Protein AF-A0A7C6MD90-F1 (afdb_monomer_lite)

Structure (mmCIF, N/CA/C/O backbone):
data_AF-A0A7C6MD90-F1
#
_entry.id   AF-A0A7C6MD90-F1
#
loop_
_atom_site.group_PDB
_atom_site.id
_atom_site.type_symbol
_atom_site.label_atom_id
_atom_site.label_alt_id
_atom_site.label_comp_id
_atom_site.label_asym_id
_atom_site.label_entity_id
_atom_site.label_seq_id
_atom_site.pdbx_PDB_ins_code
_atom_site.Cartn_x
_atom_site.Cartn_y
_atom_site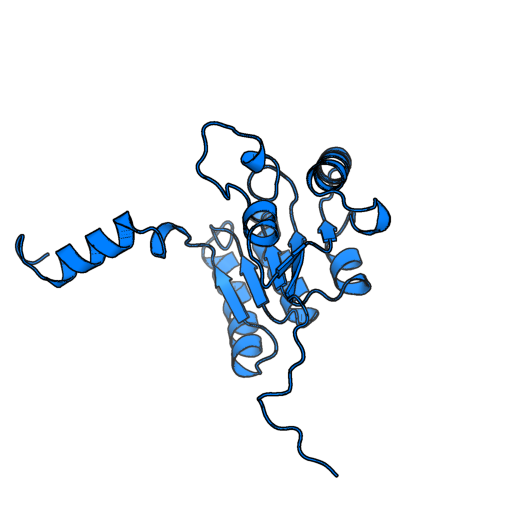.Cartn_z
_atom_site.occupancy
_atom_site.B_iso_or_equiv
_atom_site.auth_seq_id
_atom_site.auth_comp_id
_atom_site.auth_asym_id
_atom_site.auth_atom_id
_atom_site.pdbx_PDB_model_num
ATOM 1 N N . MET A 1 1 ? 1.439 -32.286 25.005 1.00 38.16 1 MET A N 1
ATOM 2 C CA . MET A 1 1 ? 1.804 -31.042 24.297 1.00 38.16 1 MET A CA 1
ATOM 3 C C . MET A 1 1 ? 2.055 -31.410 22.839 1.00 38.16 1 MET A C 1
ATOM 5 O O . MET A 1 1 ? 3.103 -31.957 22.534 1.00 38.16 1 MET A O 1
ATOM 9 N N . LYS A 1 2 ? 1.036 -31.315 21.973 1.00 29.58 2 LYS A N 1
ATOM 10 C CA . LYS A 1 2 ? 1.149 -31.773 20.578 1.00 29.58 2 LYS A CA 1
ATOM 11 C C . LYS A 1 2 ? 1.785 -30.663 19.745 1.00 29.58 2 LYS A C 1
ATOM 13 O O . LYS A 1 2 ? 1.207 -29.589 19.616 1.00 29.58 2 LYS A O 1
ATOM 18 N N . ILE A 1 3 ? 2.977 -30.937 19.228 1.00 43.06 3 ILE A N 1
ATOM 19 C CA . ILE A 1 3 ? 3.644 -30.121 18.215 1.00 43.06 3 ILE A CA 1
ATOM 20 C C . ILE A 1 3 ? 2.802 -30.259 16.944 1.00 43.06 3 ILE A C 1
ATOM 22 O O . ILE A 1 3 ? 2.662 -31.357 16.410 1.00 43.06 3 ILE A O 1
ATOM 26 N N . VAL A 1 4 ? 2.167 -29.168 16.524 1.00 36.19 4 VAL A N 1
ATOM 27 C CA . VAL A 1 4 ? 1.363 -29.131 15.298 1.00 36.19 4 VAL A CA 1
ATOM 28 C C . VAL A 1 4 ? 2.322 -29.083 14.110 1.00 36.19 4 VAL A C 1
ATOM 30 O O . VAL A 1 4 ? 3.248 -28.271 14.092 1.00 36.19 4 VAL A O 1
ATOM 33 N N . SER A 1 5 ? 2.134 -29.985 13.146 1.00 37.84 5 SER A N 1
ATOM 34 C CA . SER A 1 5 ? 2.972 -30.065 11.948 1.00 37.84 5 SER A CA 1
ATOM 35 C C . SER A 1 5 ? 2.730 -28.858 11.019 1.00 37.84 5 SER A C 1
ATOM 37 O O . SER A 1 5 ? 1.631 -28.296 11.024 1.00 37.84 5 SER A O 1
ATOM 39 N N . PRO A 1 6 ? 3.702 -28.459 10.175 1.00 44.09 6 PRO A N 1
ATOM 40 C CA . PRO A 1 6 ? 3.565 -27.315 9.263 1.00 44.09 6 PRO A CA 1
ATOM 41 C C . PRO A 1 6 ? 2.404 -27.414 8.256 1.00 44.09 6 PRO A C 1
ATOM 43 O O . PRO A 1 6 ? 2.038 -26.399 7.664 1.00 44.09 6 PRO A O 1
ATOM 46 N N . ALA A 1 7 ? 1.830 -28.607 8.062 1.00 44.31 7 ALA A N 1
ATOM 47 C CA . ALA A 1 7 ? 0.776 -28.886 7.089 1.00 44.31 7 ALA A CA 1
ATOM 48 C C . ALA A 1 7 ? -0.645 -28.501 7.558 1.00 44.31 7 ALA A C 1
ATOM 50 O O . ALA A 1 7 ? -1.564 -28.496 6.744 1.00 44.31 7 ALA A O 1
ATOM 51 N N . ASP A 1 8 ? -0.826 -28.111 8.828 1.00 39.84 8 ASP A N 1
ATOM 52 C CA . ASP A 1 8 ? -2.143 -27.829 9.429 1.00 39.84 8 ASP A CA 1
ATOM 53 C C . ASP A 1 8 ? -2.461 -26.327 9.599 1.00 39.84 8 ASP A C 1
ATOM 55 O O . ASP A 1 8 ? -3.357 -25.955 10.366 1.00 39.84 8 ASP A O 1
ATOM 59 N N . ARG A 1 9 ? -1.784 -25.419 8.872 1.00 47.38 9 ARG A N 1
ATOM 60 C CA . ARG A 1 9 ? -2.243 -24.016 8.747 1.00 47.38 9 ARG A CA 1
ATOM 61 C C . ARG A 1 9 ? -3.491 -23.970 7.869 1.00 47.38 9 ARG A C 1
ATOM 63 O O . ARG A 1 9 ? -3.443 -23.667 6.682 1.00 47.38 9 ARG A O 1
ATOM 70 N N . ASN A 1 10 ? -4.611 -24.326 8.477 1.00 48.56 10 ASN A N 1
ATOM 71 C CA . ASN A 1 10 ? -5.936 -24.327 7.887 1.00 48.56 10 ASN A CA 1
ATOM 72 C C . ASN A 1 10 ? -6.193 -23.002 7.136 1.00 48.56 10 ASN A C 1
ATOM 74 O O . ASN A 1 10 ? -6.030 -21.923 7.708 1.00 48.56 10 ASN A O 1
ATOM 78 N N . LYS A 1 11 ? -6.544 -23.109 5.848 1.00 57.41 11 LYS A N 1
ATOM 79 C CA . LYS A 1 11 ? -6.684 -22.046 4.834 1.00 57.41 11 LYS A CA 1
ATOM 80 C C . LYS A 1 11 ? -7.468 -20.820 5.333 1.00 57.41 11 LYS A C 1
ATOM 82 O O . LYS A 1 11 ? -8.680 -20.732 5.143 1.00 57.41 11 LYS A O 1
ATOM 87 N N . ARG A 1 12 ? -6.789 -19.844 5.934 1.00 78.25 12 ARG A N 1
ATOM 88 C CA . ARG A 1 12 ? -7.345 -18.505 6.165 1.00 78.25 12 ARG A CA 1
ATOM 89 C C . ARG A 1 12 ? -6.842 -17.600 5.047 1.00 78.25 12 ARG A C 1
ATOM 91 O O . ARG A 1 12 ? -5.637 -17.536 4.830 1.00 78.25 12 ARG A O 1
ATOM 98 N N . HIS A 1 13 ? -7.756 -16.939 4.336 1.00 91.56 13 HIS A N 1
ATOM 99 C CA . HIS A 1 13 ? -7.381 -15.893 3.383 1.00 91.56 13 HIS A CA 1
ATOM 100 C C . HIS A 1 13 ? -6.543 -14.832 4.104 1.00 91.56 13 HIS A C 1
ATOM 102 O O . HIS A 1 13 ? -6.896 -14.435 5.219 1.00 91.56 13 HIS A O 1
ATOM 108 N N . ILE A 1 14 ? -5.476 -14.366 3.458 1.00 97.44 14 ILE A N 1
ATOM 109 C CA . ILE A 1 14 ? -4.651 -13.251 3.921 1.00 97.44 14 ILE A CA 1
ATOM 110 C C . ILE A 1 14 ? -5.534 -12.002 3.928 1.00 97.44 14 ILE A C 1
ATOM 112 O O . ILE A 1 14 ? -5.998 -11.549 2.877 1.00 97.44 14 ILE A O 1
ATOM 116 N N . ARG A 1 15 ? -5.804 -11.456 5.114 1.00 98.31 15 ARG A N 1
ATOM 117 C CA . ARG A 1 15 ? -6.663 -10.282 5.286 1.00 98.31 15 ARG A CA 1
ATOM 118 C C . ARG A 1 15 ? -5.882 -9.038 4.893 1.00 98.31 15 ARG A C 1
ATOM 120 O O . ARG A 1 15 ? -4.956 -8.634 5.592 1.00 98.31 15 ARG A O 1
ATOM 127 N N . ALA A 1 16 ? -6.275 -8.426 3.788 1.00 98.69 16 ALA A N 1
ATOM 128 C CA . ALA A 1 16 ? -5.585 -7.294 3.204 1.00 98.69 16 ALA A CA 1
ATOM 129 C C . ALA A 1 16 ? -6.373 -5.991 3.381 1.00 98.69 16 ALA A C 1
ATOM 131 O O . ALA A 1 16 ? -7.600 -5.966 3.243 1.00 98.69 16 ALA 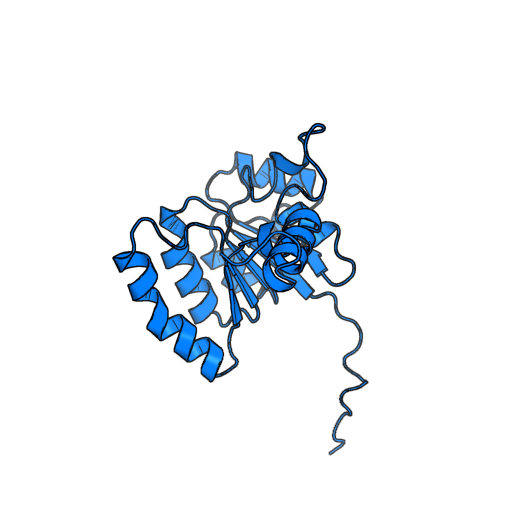A O 1
ATOM 132 N N . ALA A 1 17 ? -5.663 -4.901 3.651 1.00 98.81 17 ALA A N 1
ATOM 133 C CA . ALA A 1 17 ? -6.219 -3.556 3.715 1.00 98.81 17 ALA A CA 1
ATOM 134 C C . ALA A 1 17 ? -5.470 -2.588 2.792 1.00 98.81 17 ALA A C 1
ATOM 136 O O . ALA A 1 17 ? -4.298 -2.797 2.473 1.00 98.81 17 ALA A O 1
ATOM 137 N N . VAL A 1 18 ? -6.150 -1.519 2.376 1.00 98.81 18 VAL A N 1
ATOM 138 C CA . VAL A 1 18 ? -5.594 -0.472 1.503 1.00 98.81 18 VAL A CA 1
ATOM 139 C C . VAL A 1 18 ? -5.595 0.874 2.229 1.00 98.81 18 VAL A C 1
ATOM 141 O O . VAL A 1 18 ? -6.640 1.325 2.690 1.00 98.81 18 VAL A O 1
ATOM 144 N N . LEU A 1 19 ? -4.440 1.533 2.310 1.00 98.81 19 LEU A N 1
ATOM 145 C CA . LEU A 1 19 ? -4.296 2.905 2.803 1.00 98.81 19 LEU A CA 1
ATOM 146 C C . LEU A 1 19 ? -4.123 3.840 1.598 1.00 98.81 19 LEU A C 1
ATOM 148 O O . LEU A 1 19 ? -3.128 3.754 0.882 1.00 98.81 19 LEU A O 1
ATOM 152 N N . GLY A 1 20 ? -5.097 4.718 1.363 1.00 98.31 20 GLY A N 1
ATOM 153 C CA . GLY A 1 20 ? -5.232 5.507 0.138 1.00 98.31 20 GLY A CA 1
ATOM 154 C C . GLY A 1 20 ? -6.112 4.794 -0.888 1.00 98.31 20 GLY A C 1
ATOM 155 O O . GLY A 1 20 ? -5.649 3.944 -1.645 1.00 98.31 20 GLY A O 1
ATOM 156 N N . THR A 1 21 ? -7.390 5.166 -0.933 1.00 98.19 21 THR A N 1
ATOM 157 C CA . THR A 1 21 ? -8.447 4.526 -1.738 1.00 98.19 21 THR A CA 1
ATOM 158 C C . THR A 1 21 ? -8.758 5.256 -3.049 1.00 98.19 21 THR A C 1
ATOM 160 O O . THR A 1 21 ? -9.749 4.956 -3.714 1.00 98.19 21 THR A O 1
ATOM 163 N N . GLY A 1 22 ? -7.897 6.196 -3.444 1.00 96.81 22 GLY A N 1
ATOM 164 C CA . GLY A 1 22 ? -8.014 6.969 -4.677 1.00 96.81 22 GLY A CA 1
ATOM 165 C C . GLY A 1 22 ? -7.716 6.170 -5.954 1.00 96.81 22 GLY A C 1
ATOM 166 O O . GLY A 1 22 ? -8.129 5.023 -6.134 1.00 96.81 22 GLY A O 1
ATOM 167 N N . ARG A 1 23 ? -6.990 6.792 -6.892 1.00 97.25 23 ARG A N 1
ATOM 168 C CA . ARG A 1 23 ? -6.782 6.253 -8.250 1.00 97.25 23 ARG A CA 1
ATOM 169 C C . ARG A 1 23 ? -6.093 4.891 -8.264 1.00 97.25 23 ARG A C 1
ATOM 171 O O . ARG A 1 23 ? -6.702 3.916 -8.696 1.00 97.25 23 ARG A O 1
ATOM 178 N N . ILE A 1 24 ? -4.848 4.822 -7.796 1.00 97.44 24 ILE A N 1
ATOM 179 C CA . ILE A 1 24 ? -4.062 3.578 -7.822 1.00 97.44 24 ILE A CA 1
ATOM 180 C C . ILE A 1 24 ? -4.521 2.577 -6.755 1.00 97.44 24 ILE A C 1
ATOM 182 O O . ILE A 1 24 ? -4.468 1.370 -6.976 1.00 97.44 24 ILE A O 1
ATOM 186 N N . GLY A 1 25 ? -5.078 3.066 -5.644 1.00 97.62 25 GLY A N 1
ATOM 187 C CA . GLY A 1 25 ? -5.703 2.222 -4.630 1.00 97.62 25 GLY A CA 1
ATOM 188 C C . GLY A 1 25 ? -6.959 1.501 -5.124 1.00 97.62 25 GLY A C 1
ATOM 189 O O . GLY A 1 25 ? -7.176 0.351 -4.750 1.00 97.62 25 GLY A O 1
ATOM 190 N N . SER A 1 26 ? -7.775 2.141 -5.975 1.00 98.31 26 SER A N 1
ATOM 191 C CA . SER A 1 26 ? -9.109 1.631 -6.326 1.00 98.31 26 SER A CA 1
ATOM 192 C C . SER A 1 26 ? -9.648 2.080 -7.685 1.00 98.31 26 SER A C 1
ATOM 194 O O . SER A 1 26 ? -10.013 1.243 -8.509 1.00 98.31 26 SER A O 1
ATOM 196 N N . SER A 1 27 ? -9.764 3.387 -7.946 1.00 97.56 27 SER A N 1
ATOM 197 C CA . SER A 1 27 ? -10.665 3.858 -9.011 1.00 97.56 27 SER A CA 1
ATOM 198 C C . SER A 1 27 ? -10.167 3.588 -10.434 1.00 97.56 27 SER A C 1
ATOM 200 O O . SER A 1 27 ? -10.986 3.489 -11.349 1.00 97.56 27 SER A O 1
ATOM 202 N N . LEU A 1 28 ? -8.861 3.362 -10.629 1.00 97.31 28 LEU A N 1
ATOM 203 C CA . LEU A 1 28 ? -8.311 2.887 -11.906 1.00 97.31 28 LEU A CA 1
ATOM 204 C C . LEU A 1 28 ? -8.821 1.491 -12.290 1.00 97.31 28 LEU A C 1
ATOM 206 O O . LEU A 1 28 ? -8.799 1.132 -13.468 1.00 97.31 28 LEU A O 1
ATOM 210 N N . GLU A 1 29 ? -9.374 0.726 -11.345 1.00 97.62 29 GLU A N 1
ATOM 211 C CA . GLU A 1 29 ? -10.054 -0.528 -11.661 1.00 97.62 29 GLU A CA 1
ATOM 212 C C . GLU A 1 29 ? -11.263 -0.324 -12.583 1.00 97.62 29 GLU A C 1
ATOM 214 O O . GLU A 1 29 ? -11.631 -1.237 -13.319 1.00 97.62 29 GLU A O 1
ATOM 219 N N . ASN A 1 30 ? -11.859 0.867 -12.605 1.00 96.19 30 ASN A N 1
ATOM 220 C CA . ASN A 1 30 ? -13.013 1.165 -13.454 1.00 96.19 30 ASN A CA 1
ATOM 221 C C . ASN A 1 30 ? -12.629 1.516 -14.899 1.00 96.19 30 ASN A C 1
ATOM 223 O O . ASN A 1 30 ? -13.493 1.514 -15.775 1.00 96.19 30 ASN A O 1
ATOM 227 N N . ASP A 1 31 ? -11.355 1.811 -15.165 1.00 96.75 31 ASP A N 1
ATOM 228 C CA . ASP A 1 31 ? -10.887 2.160 -16.505 1.00 96.75 31 ASP A CA 1
ATOM 229 C C . ASP A 1 31 ? -10.883 0.923 -17.412 1.00 96.75 31 ASP A C 1
ATOM 231 O O . ASP A 1 31 ? -10.084 0.005 -17.223 1.00 96.75 31 ASP A O 1
ATOM 235 N N . ARG A 1 32 ? -11.780 0.882 -18.398 1.00 95.44 32 ARG A N 1
ATOM 236 C CA . ARG A 1 32 ? -11.944 -0.267 -19.305 1.00 95.44 32 ARG A CA 1
ATOM 237 C C . ARG A 1 32 ? -10.767 -0.456 -20.262 1.00 95.44 32 ARG A C 1
ATOM 239 O O . ARG A 1 32 ? -10.647 -1.535 -20.829 1.00 95.44 32 ARG A O 1
ATOM 246 N N . LEU A 1 33 ? -9.936 0.570 -20.452 1.00 96.25 33 LEU A N 1
ATOM 247 C CA . LEU A 1 33 ? -8.790 0.533 -21.361 1.00 96.25 33 LEU A CA 1
ATOM 248 C C . LEU A 1 33 ? -7.521 0.001 -20.685 1.00 96.25 33 LEU A C 1
ATOM 250 O O . LEU A 1 33 ? -6.525 -0.245 -21.358 1.00 96.25 33 LEU A O 1
ATOM 254 N N . ARG A 1 34 ? -7.541 -0.170 -19.359 1.00 94.19 34 ARG A N 1
ATOM 255 C CA . ARG A 1 34 ? -6.416 -0.719 -18.601 1.00 94.19 34 ARG A CA 1
ATOM 256 C C . ARG A 1 34 ? -6.507 -2.231 -18.473 1.00 94.19 34 ARG A C 1
ATOM 258 O O . ARG A 1 34 ? -7.566 -2.765 -18.141 1.00 94.19 34 ARG A O 1
ATOM 265 N N . GLU A 1 35 ? -5.361 -2.886 -18.633 1.00 92.06 35 GLU A N 1
ATOM 266 C CA . GLU A 1 35 ? -5.167 -4.276 -18.224 1.00 92.06 35 GLU A CA 1
ATOM 267 C C . GLU A 1 35 ? -5.521 -4.455 -16.740 1.00 92.06 35 GLU A C 1
ATOM 269 O O . GLU A 1 35 ? -5.317 -3.548 -15.927 1.00 92.06 35 GLU A O 1
ATOM 274 N N . LYS A 1 36 ? -6.109 -5.608 -16.402 1.00 93.94 36 LYS A N 1
ATOM 275 C CA . LYS A 1 36 ? -6.586 -5.918 -15.051 1.00 93.94 36 LYS A CA 1
ATOM 276 C C . LYS A 1 36 ? -5.714 -6.987 -14.393 1.00 93.94 36 LYS A C 1
ATOM 278 O O . LYS A 1 36 ? -5.368 -7.956 -15.065 1.00 93.94 36 LYS A O 1
ATOM 283 N N . PRO A 1 37 ? -5.438 -6.875 -13.080 1.00 95.25 37 PRO A N 1
ATOM 284 C CA . PRO A 1 37 ? -5.888 -5.821 -12.157 1.00 95.25 37 PRO A CA 1
ATOM 285 C C . PRO A 1 37 ? -5.179 -4.472 -12.384 1.00 95.25 37 PRO A C 1
ATOM 287 O O . PRO A 1 37 ? -3.989 -4.434 -12.675 1.00 95.25 37 PRO A O 1
ATOM 290 N N . ALA A 1 38 ? -5.907 -3.360 -12.221 1.00 96.25 38 ALA A N 1
ATOM 291 C CA . ALA A 1 38 ? -5.401 -2.003 -12.492 1.00 96.25 38 ALA A CA 1
ATOM 292 C C . ALA A 1 38 ? -5.224 -1.140 -11.229 1.00 96.25 38 ALA A C 1
ATOM 294 O O . ALA A 1 38 ? -4.906 0.050 -11.324 1.00 96.25 38 ALA A O 1
ATOM 295 N N . SER A 1 39 ? -5.480 -1.721 -10.059 1.00 98.06 39 SER A N 1
ATOM 296 C CA . SER A 1 39 ? -5.421 -1.075 -8.751 1.00 98.06 39 SER A CA 1
ATOM 297 C C . SER A 1 39 ? -4.973 -2.065 -7.676 1.00 98.06 39 SER A C 1
ATOM 299 O O . SER A 1 39 ? -5.068 -3.279 -7.871 1.00 98.06 39 SER A O 1
ATOM 301 N N . HIS A 1 40 ? -4.537 -1.575 -6.513 1.00 98.44 40 HIS A N 1
ATOM 302 C CA . HIS A 1 40 ? -4.176 -2.458 -5.397 1.00 98.44 40 HIS A CA 1
ATOM 303 C C . HIS A 1 40 ? -5.367 -3.249 -4.865 1.00 98.44 40 HIS A C 1
ATOM 305 O O . HIS A 1 40 ? -5.257 -4.458 -4.674 1.00 98.44 40 HIS A O 1
ATOM 311 N N . ALA A 1 41 ? -6.521 -2.603 -4.681 1.00 98.62 41 ALA A N 1
ATOM 312 C CA . ALA A 1 41 ? -7.732 -3.302 -4.267 1.00 98.62 41 ALA A CA 1
ATOM 313 C C . ALA A 1 41 ? -8.182 -4.343 -5.306 1.00 98.62 41 ALA A C 1
ATOM 315 O O . ALA A 1 41 ? -8.665 -5.409 -4.926 1.00 98.62 41 ALA A O 1
ATOM 316 N N . GLY A 1 42 ? -7.956 -4.087 -6.600 1.00 98.19 42 GLY A N 1
ATOM 317 C CA . GLY A 1 42 ? -8.172 -5.065 -7.668 1.00 98.19 42 GLY A CA 1
ATOM 318 C C . GLY A 1 42 ? -7.214 -6.241 -7.606 1.00 98.19 42 GLY A C 1
ATOM 319 O O . GLY A 1 42 ? -7.659 -7.382 -7.687 1.00 98.19 42 GLY A O 1
ATOM 320 N N . ALA A 1 43 ? -5.923 -5.988 -7.391 1.00 97.50 43 ALA A N 1
ATOM 321 C CA . ALA A 1 43 ? -4.924 -7.042 -7.245 1.00 97.50 43 ALA A CA 1
ATOM 322 C C . ALA A 1 43 ? -5.228 -7.950 -6.042 1.00 97.50 43 ALA A C 1
ATOM 324 O O . ALA A 1 43 ? -5.191 -9.172 -6.175 1.00 97.50 43 ALA A O 1
ATOM 325 N N . ILE A 1 44 ? -5.618 -7.360 -4.908 1.00 98.25 44 ILE A N 1
ATOM 326 C CA . ILE A 1 44 ? -6.079 -8.090 -3.720 1.00 98.25 44 ILE A CA 1
ATOM 327 C C . ILE A 1 44 ? -7.357 -8.882 -4.036 1.00 98.25 44 ILE A C 1
ATOM 329 O O . ILE A 1 44 ? -7.459 -10.065 -3.734 1.00 98.25 44 ILE A O 1
ATOM 333 N N . SER A 1 45 ? -8.361 -8.255 -4.647 1.00 97.62 45 SER A N 1
ATOM 334 C CA . SER A 1 45 ? -9.661 -8.910 -4.848 1.00 97.62 45 SER A CA 1
ATOM 335 C C . SER A 1 45 ? -9.620 -10.017 -5.905 1.00 97.62 45 SER A C 1
ATOM 337 O O . SER A 1 45 ? -10.464 -10.909 -5.888 1.00 97.62 45 SER A O 1
ATOM 339 N N . ASN A 1 46 ? -8.661 -9.964 -6.833 1.00 96.56 46 ASN A N 1
ATOM 340 C CA . ASN A 1 46 ? -8.497 -10.956 -7.894 1.00 96.56 46 ASN A CA 1
ATOM 341 C C . ASN A 1 46 ? -7.566 -12.120 -7.502 1.00 96.56 46 ASN A C 1
ATOM 343 O O . ASN A 1 46 ? -7.443 -13.091 -8.250 1.00 96.56 46 ASN A O 1
ATOM 347 N N . ASN A 1 47 ? -6.910 -12.049 -6.342 1.00 95.81 47 ASN A N 1
ATOM 348 C CA . ASN A 1 47 ? -6.059 -13.118 -5.836 1.00 95.81 47 ASN A CA 1
ATOM 349 C C . ASN A 1 47 ? -6.853 -14.029 -4.882 1.00 95.81 47 ASN A C 1
ATOM 351 O O . ASN A 1 47 ? -7.444 -13.576 -3.906 1.00 95.81 47 ASN A O 1
ATOM 355 N N . ARG A 1 48 ? -6.845 -15.340 -5.162 1.00 95.31 48 ARG A N 1
ATOM 356 C CA . ARG A 1 48 ? -7.602 -16.360 -4.412 1.00 95.31 48 ARG A CA 1
ATOM 357 C C . ARG A 1 48 ? -7.099 -16.580 -2.986 1.00 95.31 48 ARG A C 1
ATOM 359 O O . ARG A 1 48 ? -7.806 -17.188 -2.192 1.00 95.31 48 ARG A O 1
ATOM 366 N N . GLU A 1 49 ? -5.888 -16.138 -2.672 1.00 95.94 49 GLU A N 1
ATOM 367 C CA . GLU A 1 49 ? -5.287 -16.291 -1.346 1.00 95.94 49 GLU A CA 1
ATOM 368 C C . GLU A 1 49 ? -5.529 -15.079 -0.444 1.00 95.94 49 GLU A C 1
ATOM 370 O O . GLU A 1 49 ? -5.304 -15.166 0.763 1.00 95.94 49 GLU A O 1
ATOM 375 N N . THR A 1 50 ? -6.015 -13.962 -0.991 1.00 97.44 50 THR A N 1
ATOM 376 C CA . THR A 1 50 ? -6.223 -12.717 -0.245 1.00 97.44 50 THR A CA 1
ATOM 377 C C . THR A 1 50 ? -7.699 -12.351 -0.134 1.00 97.44 50 THR A C 1
ATOM 379 O O . THR A 1 50 ? -8.531 -12.747 -0.944 1.00 97.44 50 THR A O 1
ATOM 382 N N . LEU A 1 51 ? -8.031 -11.565 0.887 1.00 97.88 51 LEU A N 1
ATOM 383 C CA . LEU A 1 51 ? -9.360 -11.006 1.104 1.00 97.88 51 LEU A CA 1
ATOM 384 C C . LEU A 1 51 ? -9.228 -9.523 1.434 1.00 97.88 51 LEU A C 1
ATOM 386 O O . LEU A 1 51 ? -8.601 -9.175 2.433 1.00 97.88 51 LEU A O 1
ATOM 390 N N . LEU A 1 52 ? -9.847 -8.655 0.635 1.00 98.56 52 LEU A N 1
ATOM 391 C CA . LEU A 1 52 ? -9.937 -7.233 0.953 1.00 98.56 52 LEU A CA 1
ATOM 392 C C . LEU A 1 52 ? -10.912 -7.036 2.120 1.00 98.56 52 LEU A C 1
ATOM 394 O O . LEU A 1 52 ? -12.104 -7.299 1.975 1.00 98.56 52 LEU A O 1
ATOM 398 N N . VAL A 1 53 ? -10.407 -6.601 3.276 1.00 98.44 53 VAL A N 1
ATOM 399 C CA . VAL A 1 53 ? -11.206 -6.473 4.509 1.00 98.44 53 VAL A CA 1
ATOM 400 C C . VAL A 1 53 ? -11.439 -5.036 4.958 1.00 98.44 53 VAL A C 1
ATOM 402 O O . VAL A 1 53 ? -12.334 -4.812 5.768 1.00 98.44 53 VAL A O 1
ATOM 405 N N . ALA A 1 54 ? -10.631 -4.080 4.490 1.00 98.69 54 ALA A N 1
ATOM 406 C CA . ALA A 1 54 ? -10.763 -2.680 4.880 1.00 98.69 54 ALA A CA 1
ATOM 407 C C . ALA A 1 54 ? -10.053 -1.713 3.924 1.00 98.69 54 ALA A C 1
ATOM 409 O O . ALA A 1 54 ? -9.136 -2.094 3.192 1.00 98.69 54 ALA A O 1
ATOM 410 N N . GLY A 1 55 ? -10.442 -0.439 3.987 1.00 98.75 55 GLY A N 1
ATOM 411 C CA . GLY A 1 55 ? -9.722 0.668 3.356 1.00 98.75 55 GLY A CA 1
ATOM 412 C C . GLY A 1 55 ? -9.696 1.910 4.244 1.00 98.75 55 GLY A C 1
ATOM 413 O O . GLY A 1 55 ? -10.591 2.083 5.069 1.00 98.75 55 GLY A O 1
ATOM 414 N N . ALA A 1 56 ? -8.692 2.770 4.090 1.00 98.75 56 ALA A N 1
ATOM 415 C CA . ALA A 1 56 ? -8.648 4.066 4.764 1.00 98.75 56 ALA A CA 1
ATOM 416 C C . ALA A 1 56 ? -8.282 5.202 3.813 1.00 98.75 56 ALA A C 1
ATOM 418 O O . ALA A 1 56 ? -7.401 5.048 2.965 1.00 98.75 56 ALA A O 1
ATOM 419 N N . ASP A 1 57 ? -8.952 6.339 3.974 1.00 98.56 57 ASP A N 1
ATOM 420 C CA . ASP A 1 57 ? -8.726 7.555 3.192 1.00 98.56 57 ASP A CA 1
ATOM 421 C C . ASP A 1 57 ? -9.314 8.757 3.941 1.00 98.56 57 ASP A C 1
ATOM 423 O O . ASP A 1 57 ? -10.441 8.624 4.418 1.00 98.56 57 ASP A O 1
ATOM 427 N N . PRO A 1 58 ? -8.633 9.911 4.056 1.00 97.62 58 PRO A N 1
ATOM 428 C CA . PRO A 1 58 ? -9.210 11.098 4.691 1.00 97.62 58 PRO A CA 1
ATOM 429 C C . PRO A 1 58 ? -10.381 11.696 3.895 1.00 97.62 58 PRO A C 1
ATOM 431 O O . PRO A 1 58 ? -11.262 12.316 4.493 1.00 97.62 58 PRO A O 1
ATOM 434 N N . ASP A 1 59 ? -10.456 11.465 2.581 1.00 97.94 59 ASP A N 1
ATOM 435 C CA . ASP A 1 59 ? -11.543 11.968 1.737 1.00 97.94 59 ASP A CA 1
ATOM 436 C C . ASP A 1 59 ? -12.818 11.097 1.877 1.00 97.94 59 ASP A C 1
ATOM 438 O O . ASP A 1 59 ? -12.801 9.911 1.521 1.00 97.94 59 ASP A O 1
ATOM 442 N N . PRO A 1 60 ? -13.945 11.644 2.385 1.00 98.00 60 PRO A N 1
ATOM 443 C CA . PRO A 1 60 ? -15.192 10.894 2.536 1.00 98.00 60 PRO A CA 1
ATOM 444 C C . PRO A 1 60 ? -15.759 10.366 1.213 1.00 98.00 60 PRO A C 1
ATOM 446 O O . PRO A 1 60 ? -16.339 9.274 1.204 1.00 98.00 60 PRO A O 1
ATOM 449 N N . ASP A 1 61 ? -15.566 11.077 0.101 1.00 98.06 61 ASP A N 1
ATOM 450 C CA . ASP A 1 61 ? -16.071 10.653 -1.205 1.00 98.06 61 ASP A CA 1
ATOM 451 C C . ASP A 1 61 ? -15.256 9.471 -1.739 1.00 98.06 61 ASP A C 1
ATOM 453 O O . ASP A 1 61 ? -15.822 8.492 -2.243 1.00 98.06 61 ASP A O 1
ATOM 457 N N . ALA A 1 62 ? -13.931 9.503 -1.547 1.00 97.88 62 ALA A N 1
ATOM 458 C CA . ALA A 1 62 ? -13.054 8.376 -1.852 1.00 97.88 62 ALA A CA 1
ATOM 459 C C . ALA A 1 62 ? -13.450 7.130 -1.041 1.00 97.88 62 ALA A C 1
ATOM 461 O O . ALA A 1 62 ? -13.638 6.053 -1.620 1.00 97.88 62 ALA A O 1
ATOM 462 N N . ARG A 1 63 ? -13.696 7.285 0.271 1.00 98.06 63 ARG A N 1
ATOM 463 C CA . ARG A 1 63 ? -14.179 6.196 1.140 1.00 98.06 63 ARG A CA 1
ATOM 464 C C . ARG A 1 63 ? -15.504 5.610 0.657 1.00 98.06 63 ARG A C 1
ATOM 466 O O . ARG A 1 63 ? -15.636 4.388 0.557 1.00 98.06 63 ARG A O 1
ATOM 473 N N . ALA A 1 64 ? -16.484 6.455 0.340 1.00 98.25 64 ALA A N 1
ATOM 474 C CA . ALA A 1 64 ? -17.799 6.014 -0.119 1.00 98.25 64 ALA A CA 1
ATOM 475 C C . ALA A 1 64 ? -17.718 5.273 -1.466 1.00 98.25 64 ALA A C 1
ATOM 477 O O . ALA A 1 64 ? -18.315 4.202 -1.634 1.00 98.25 64 ALA A O 1
ATOM 478 N N . ALA A 1 65 ? -16.937 5.799 -2.415 1.00 98.25 65 ALA A N 1
ATOM 479 C CA . ALA A 1 65 ? -16.703 5.160 -3.706 1.00 98.25 65 ALA A CA 1
ATOM 480 C C . ALA A 1 65 ? -15.990 3.807 -3.553 1.00 98.25 65 ALA A C 1
ATOM 482 O O . ALA A 1 65 ? -16.377 2.830 -4.203 1.00 98.25 65 ALA A O 1
ATOM 483 N N . PHE A 1 66 ? -14.994 3.728 -2.665 1.00 98.62 66 PHE A N 1
ATOM 484 C CA . PHE A 1 66 ? -14.281 2.498 -2.330 1.00 98.62 66 PHE A CA 1
ATOM 485 C C . PHE A 1 66 ? -15.213 1.438 -1.739 1.00 98.62 66 PHE A C 1
ATOM 487 O O . PHE A 1 66 ? -15.296 0.330 -2.275 1.00 98.62 66 PHE A O 1
ATOM 494 N N . ALA A 1 67 ? -15.971 1.794 -0.696 1.00 98.50 67 ALA A N 1
ATOM 495 C CA . ALA A 1 67 ? -16.933 0.906 -0.046 1.00 98.50 67 ALA A CA 1
ATOM 496 C C . ALA A 1 67 ? -17.916 0.312 -1.063 1.00 98.50 67 ALA A C 1
ATOM 498 O O . ALA A 1 67 ? -18.093 -0.905 -1.146 1.00 98.50 67 ALA A O 1
ATOM 499 N N . LYS A 1 68 ? -18.491 1.173 -1.913 1.00 98.25 68 LYS A N 1
ATOM 500 C CA . LYS A 1 68 ? -19.428 0.772 -2.965 1.00 98.25 68 LYS A CA 1
ATOM 501 C C . LYS A 1 68 ? -18.781 -0.159 -3.993 1.00 98.25 68 LYS A C 1
ATOM 503 O O . LYS A 1 68 ? -19.364 -1.188 -4.332 1.00 98.25 68 LYS A O 1
ATOM 508 N N . ARG A 1 69 ? -17.594 0.188 -4.505 1.00 97.94 69 ARG A N 1
ATOM 509 C CA . ARG A 1 69 ? -16.914 -0.569 -5.572 1.00 97.94 69 ARG A CA 1
ATOM 510 C C . ARG A 1 69 ? -16.524 -1.978 -5.136 1.00 97.94 69 ARG A C 1
ATOM 512 O O . ARG A 1 69 ? -16.602 -2.903 -5.950 1.00 97.94 69 ARG A O 1
ATOM 519 N N . TRP A 1 70 ? -16.105 -2.116 -3.882 1.00 98.19 70 TRP A N 1
ATOM 520 C CA . TRP A 1 70 ? -15.581 -3.359 -3.317 1.00 98.19 70 TRP A CA 1
ATOM 521 C C . TRP A 1 70 ? -16.577 -4.087 -2.413 1.00 98.19 70 TRP A C 1
ATOM 523 O O . TRP A 1 70 ? -16.236 -5.116 -1.840 1.00 98.19 70 TRP A O 1
ATOM 533 N N . LYS A 1 71 ? -17.824 -3.597 -2.334 1.00 98.00 71 LYS A N 1
ATOM 534 C CA . LYS A 1 71 ? -18.914 -4.171 -1.527 1.00 98.00 71 LYS A CA 1
ATOM 535 C C . LYS A 1 71 ? -18.543 -4.317 -0.046 1.00 98.00 71 LYS A C 1
ATOM 537 O O . LYS A 1 71 ? -18.941 -5.283 0.601 1.00 98.00 71 LYS A O 1
ATOM 542 N N . LEU A 1 72 ? -17.793 -3.351 0.481 1.00 97.94 72 LEU A N 1
ATOM 543 C CA . LEU A 1 72 ? -17.467 -3.288 1.900 1.00 97.94 72 LEU A CA 1
ATOM 544 C C . LEU A 1 72 ? -18.560 -2.511 2.652 1.00 97.94 72 LEU A C 1
ATOM 546 O O . LEU A 1 72 ? -19.033 -1.485 2.153 1.00 97.94 72 LEU A O 1
ATOM 550 N N . PRO A 1 73 ? -18.964 -2.954 3.853 1.00 97.25 73 PRO A N 1
ATOM 551 C CA . PRO A 1 73 ? -19.785 -2.147 4.741 1.00 97.25 73 PRO A CA 1
ATOM 552 C C . PRO A 1 73 ? -19.042 -0.861 5.127 1.00 97.25 73 PRO A C 1
ATOM 554 O O . PRO A 1 73 ? -17.816 -0.844 5.236 1.00 97.25 73 PRO A O 1
ATOM 557 N N . ALA A 1 74 ? -19.789 0.209 5.410 1.00 92.88 74 ALA A N 1
ATOM 558 C CA . ALA A 1 74 ? -19.207 1.487 5.831 1.00 92.88 74 ALA A CA 1
ATOM 559 C C . ALA A 1 74 ? -18.327 1.357 7.091 1.00 92.88 74 ALA A C 1
ATOM 561 O O . ALA A 1 74 ? -17.363 2.094 7.245 1.00 92.88 74 ALA A O 1
ATOM 562 N N . THR A 1 75 ? -18.601 0.372 7.952 1.00 95.75 75 THR A N 1
ATOM 563 C CA . THR A 1 75 ? -17.804 0.058 9.152 1.00 95.75 75 THR A CA 1
ATOM 564 C C . THR A 1 75 ? -16.417 -0.523 8.857 1.00 95.75 75 THR A C 1
ATOM 566 O O . THR A 1 75 ? -15.613 -0.663 9.773 1.00 95.75 75 THR A O 1
ATOM 569 N N . GLN A 1 76 ? -16.130 -0.880 7.602 1.00 97.88 76 GLN A N 1
ATOM 570 C CA . GLN A 1 76 ? -14.827 -1.369 7.142 1.00 97.88 76 GLN A CA 1
ATOM 571 C C . GLN A 1 76 ? -14.050 -0.322 6.336 1.00 97.88 76 GLN A C 1
ATOM 573 O O . GLN A 1 76 ? -12.987 -0.629 5.792 1.00 97.88 76 GLN A O 1
ATOM 578 N N . VAL A 1 77 ? -14.548 0.914 6.257 1.00 98.31 77 VAL A N 1
ATOM 579 C CA . VAL A 1 77 ? -13.831 2.014 5.614 1.00 98.31 77 VAL A CA 1
ATOM 580 C C . VAL A 1 77 ? -13.634 3.146 6.611 1.00 98.31 77 VAL A C 1
ATOM 582 O O . VAL A 1 77 ? -14.586 3.661 7.189 1.00 98.31 77 VAL A O 1
ATOM 585 N N . PHE A 1 78 ? -12.377 3.511 6.831 1.00 98.69 78 PHE A N 1
ATOM 586 C CA . PHE A 1 78 ? -11.951 4.359 7.939 1.00 98.69 78 PHE A CA 1
ATOM 587 C C . PHE A 1 78 ? -11.427 5.696 7.426 1.00 98.69 78 PHE A C 1
ATOM 589 O O . PHE A 1 78 ? -10.815 5.766 6.365 1.00 98.69 78 PHE A O 1
ATOM 596 N N . GLU A 1 79 ? -11.640 6.764 8.188 1.00 98.31 79 GLU A N 1
ATOM 597 C CA . GLU A 1 79 ? -11.080 8.084 7.870 1.00 98.31 79 GLU A CA 1
ATOM 598 C C . GLU A 1 79 ? -9.554 8.121 8.018 1.00 98.31 79 GLU A C 1
ATOM 600 O O . GLU A 1 79 ? -8.870 8.788 7.248 1.00 98.31 79 GLU A O 1
ATOM 605 N N . SER A 1 80 ? -9.012 7.364 8.972 1.00 98.12 80 SER A N 1
ATOM 606 C CA . SER A 1 80 ? -7.587 7.360 9.289 1.00 98.12 80 SER A CA 1
ATOM 607 C C . SER A 1 80 ? -6.995 5.952 9.238 1.00 98.12 80 SER A C 1
ATOM 609 O O . SER A 1 80 ? -7.662 4.945 9.516 1.00 98.12 80 SER A O 1
ATOM 611 N N . ALA A 1 81 ? -5.713 5.878 8.882 1.00 97.94 81 ALA A N 1
ATOM 612 C CA . ALA A 1 81 ? -4.969 4.625 8.882 1.00 97.94 81 ALA A CA 1
ATOM 613 C C . ALA A 1 81 ? -4.786 4.092 10.307 1.00 97.94 81 ALA A C 1
ATOM 615 O O . ALA A 1 81 ? -4.835 2.887 10.533 1.00 97.94 81 ALA A O 1
ATOM 616 N N . GLU A 1 82 ? -4.625 4.984 11.277 1.00 97.69 82 GLU A N 1
ATOM 617 C CA . GLU A 1 82 ? -4.442 4.674 12.688 1.00 97.69 82 GLU A CA 1
ATOM 618 C C . GLU A 1 82 ? -5.638 3.890 13.235 1.00 97.69 82 GLU A C 1
ATOM 620 O O . GLU A 1 82 ? -5.455 2.826 13.834 1.00 97.69 82 GLU A O 1
ATOM 625 N N . THR A 1 83 ? -6.865 4.363 12.981 1.00 98.00 83 THR A N 1
ATOM 626 C CA . THR A 1 83 ? -8.085 3.672 13.416 1.00 98.00 83 THR A CA 1
ATOM 627 C C . THR A 1 83 ? -8.250 2.337 12.694 1.00 98.00 83 THR A C 1
ATOM 629 O O . THR A 1 83 ? -8.601 1.344 13.337 1.00 98.00 83 THR A O 1
ATOM 632 N N . LEU A 1 84 ? -7.943 2.274 11.392 1.00 98.56 84 LEU A N 1
ATOM 633 C CA . LEU A 1 84 ? -7.973 1.019 10.637 1.00 98.56 84 LEU A CA 1
ATOM 634 C C . LEU A 1 84 ? -7.012 -0.009 11.242 1.00 98.56 84 LEU A C 1
ATOM 636 O O . LEU A 1 84 ? -7.426 -1.125 11.554 1.00 98.56 84 LEU A O 1
ATOM 640 N N . LEU A 1 85 ? -5.742 0.352 11.431 1.00 98.44 85 LEU A N 1
ATOM 641 C CA . LEU A 1 85 ? -4.705 -0.556 11.926 1.00 98.44 85 LEU A CA 1
ATOM 642 C C . LEU A 1 85 ? -4.995 -1.033 13.355 1.00 98.44 85 LEU A C 1
ATOM 644 O O . LEU A 1 85 ? -4.745 -2.197 13.668 1.00 98.44 85 LEU A O 1
ATOM 648 N N . ALA A 1 86 ? -5.553 -0.162 14.202 1.00 97.56 86 ALA A N 1
ATOM 649 C CA . ALA A 1 86 ? -5.943 -0.496 15.571 1.00 97.56 86 ALA A CA 1
ATOM 650 C C . ALA A 1 86 ? -7.193 -1.389 15.661 1.00 97.56 86 ALA A C 1
ATOM 652 O O . ALA A 1 86 ? -7.364 -2.075 16.662 1.00 97.56 86 ALA A O 1
ATOM 653 N N . THR A 1 87 ? -8.062 -1.373 14.646 1.00 97.44 87 THR A N 1
ATOM 654 C CA . THR A 1 87 ? -9.344 -2.100 14.669 1.00 97.44 87 THR A CA 1
ATOM 655 C C . THR A 1 87 ? -9.282 -3.416 13.893 1.00 97.44 87 THR A C 1
ATOM 657 O O . THR A 1 87 ? -9.843 -4.427 14.311 1.00 97.44 87 THR A O 1
ATOM 660 N N . VAL A 1 88 ? -8.639 -3.409 12.723 1.00 97.69 88 VAL A N 1
ATOM 661 C CA . VAL A 1 88 ? -8.754 -4.487 11.727 1.00 97.69 88 VAL A CA 1
ATOM 662 C C . VAL A 1 88 ? -7.662 -5.543 11.875 1.00 97.69 88 VAL A C 1
ATOM 664 O O . VAL A 1 88 ? -7.920 -6.708 11.547 1.00 97.69 88 VAL A O 1
ATOM 667 N N . HIS A 1 89 ? -6.474 -5.133 12.337 1.00 97.44 89 HIS A N 1
ATOM 668 C CA . HIS A 1 89 ? -5.252 -5.943 12.407 1.00 97.44 89 HIS A CA 1
ATOM 669 C C . HIS A 1 89 ? -5.012 -6.767 11.122 1.00 97.44 89 HIS A C 1
ATOM 671 O O . HIS A 1 89 ? -5.127 -7.995 11.143 1.00 97.44 89 HIS A O 1
ATOM 677 N N . PRO A 1 90 ? -4.779 -6.106 9.971 1.00 97.94 90 PRO A N 1
ATOM 678 C CA . PRO A 1 90 ? -4.593 -6.791 8.693 1.00 97.94 90 PRO A CA 1
ATOM 679 C C . PRO A 1 90 ? -3.277 -7.586 8.639 1.00 97.94 90 PRO A C 1
ATOM 681 O O . PRO A 1 90 ? -2.264 -7.166 9.195 1.00 97.94 90 PRO A O 1
ATOM 684 N N . ASP A 1 91 ? -3.285 -8.699 7.900 1.00 98.50 91 ASP A N 1
ATOM 685 C CA . ASP A 1 91 ? -2.093 -9.505 7.600 1.00 98.50 91 ASP A CA 1
ATOM 686 C C . ASP A 1 91 ? -1.218 -8.833 6.523 1.00 98.50 91 ASP A C 1
ATOM 688 O O . ASP A 1 91 ? 0.003 -8.992 6.490 1.00 98.50 91 ASP A O 1
ATOM 692 N N . LEU A 1 92 ? -1.864 -8.079 5.628 1.00 98.69 92 LEU A N 1
ATOM 693 C CA . LEU A 1 92 ? -1.261 -7.395 4.489 1.00 98.69 92 LEU A CA 1
ATOM 694 C C . LEU A 1 92 ? -1.807 -5.967 4.384 1.00 98.69 92 LEU A C 1
ATOM 696 O O . LEU A 1 92 ? -3.018 -5.757 4.378 1.00 98.69 92 LEU A O 1
ATOM 700 N N . VAL A 1 93 ? -0.931 -4.978 4.240 1.00 98.88 93 VAL A N 1
ATOM 701 C CA . VAL A 1 93 ? -1.324 -3.593 3.949 1.00 98.88 93 VAL A CA 1
ATOM 702 C C . VAL A 1 93 ? -0.701 -3.137 2.643 1.00 98.88 93 VAL A C 1
ATOM 704 O 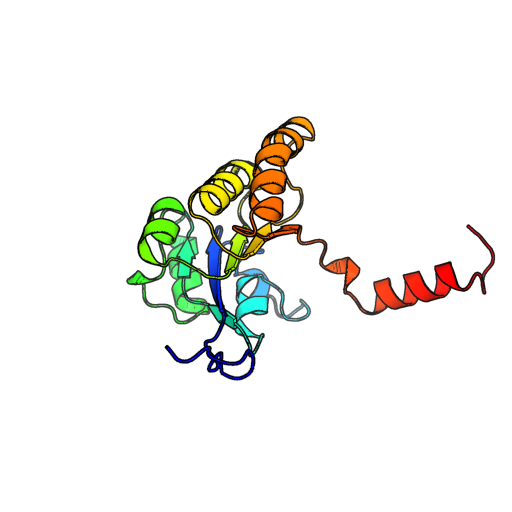O . VAL A 1 93 ? 0.502 -3.269 2.451 1.00 98.88 93 VAL A O 1
ATOM 707 N N . HIS A 1 94 ? -1.515 -2.557 1.767 1.00 98.88 94 HIS A N 1
ATOM 708 C CA . HIS A 1 94 ? -1.054 -1.791 0.616 1.00 98.88 94 HIS A CA 1
ATOM 709 C C . HIS A 1 94 ? -1.134 -0.295 0.931 1.00 98.88 94 HIS A C 1
ATOM 711 O O . HIS A 1 94 ? -2.217 0.221 1.195 1.00 98.88 94 HIS A O 1
ATOM 717 N N . ILE A 1 95 ? 0.002 0.397 0.898 1.00 98.81 95 ILE A N 1
ATOM 718 C CA . ILE A 1 95 ? 0.105 1.852 1.025 1.00 98.81 95 ILE A CA 1
ATOM 719 C C . ILE A 1 95 ? 0.140 2.430 -0.388 1.00 98.81 95 ILE A C 1
ATOM 721 O O . ILE A 1 95 ? 1.119 2.246 -1.110 1.00 98.81 95 ILE A O 1
ATOM 725 N N . SER A 1 96 ? -0.941 3.100 -0.776 1.00 98.00 96 SER A N 1
ATOM 726 C CA . SER A 1 96 ? -1.200 3.599 -2.130 1.00 98.00 96 SER A CA 1
ATOM 727 C C . SER A 1 96 ? -1.774 5.021 -2.142 1.00 98.00 96 SER A C 1
ATOM 729 O O . SER A 1 96 ? -2.596 5.378 -2.991 1.00 98.00 96 SER A O 1
ATOM 731 N N . CYS A 1 97 ? -1.383 5.812 -1.146 1.00 95.06 97 CYS A N 1
ATOM 732 C CA . CYS A 1 97 ? -1.759 7.210 -0.967 1.00 95.06 97 CYS A CA 1
ATOM 733 C C . CYS A 1 97 ? -0.805 8.163 -1.714 1.00 95.06 97 CYS A C 1
ATOM 735 O O . CYS A 1 97 ? 0.015 7.739 -2.524 1.00 95.06 97 CYS A O 1
ATOM 737 N N . ASP A 1 98 ? -0.917 9.469 -1.452 1.00 94.88 98 ASP A N 1
ATOM 738 C CA . ASP A 1 98 ? 0.077 10.443 -1.915 1.00 94.88 98 ASP A CA 1
ATOM 739 C C . ASP A 1 98 ? 1.464 10.135 -1.327 1.00 94.88 98 ASP A C 1
ATOM 741 O O . ASP A 1 98 ? 1.581 9.709 -0.172 1.00 94.88 98 ASP A O 1
ATOM 745 N N . THR A 1 99 ? 2.518 10.390 -2.107 1.00 96.00 99 THR A N 1
ATOM 746 C CA . THR A 1 99 ? 3.908 10.096 -1.731 1.00 96.00 99 THR A CA 1
ATOM 747 C C . THR A 1 99 ? 4.310 10.720 -0.395 1.00 96.00 99 THR A C 1
ATOM 749 O O . THR A 1 99 ? 5.051 10.095 0.360 1.00 96.00 99 THR A O 1
ATOM 752 N N . LYS A 1 100 ? 3.796 11.906 -0.045 1.00 96.19 100 LYS A N 1
ATOM 753 C CA . LYS A 1 100 ? 4.117 12.565 1.236 1.00 96.19 100 LYS A CA 1
ATOM 754 C C . LYS A 1 100 ? 3.644 11.776 2.460 1.00 96.19 100 LYS A C 1
ATOM 756 O O . LYS A 1 100 ? 4.159 11.975 3.553 1.00 96.19 100 LYS A O 1
ATOM 761 N N . ALA A 1 101 ? 2.660 10.895 2.293 1.00 96.75 101 ALA A N 1
ATOM 762 C CA . ALA A 1 101 ? 2.128 10.065 3.369 1.00 96.75 101 ALA A CA 1
ATOM 763 C C . ALA A 1 101 ? 2.792 8.678 3.450 1.00 96.75 101 ALA A C 1
ATOM 765 O O . ALA A 1 101 ? 2.573 7.958 4.422 1.00 96.75 101 ALA A O 1
ATOM 766 N N . HIS A 1 102 ? 3.639 8.301 2.485 1.00 97.94 102 HIS A N 1
ATOM 767 C CA . HIS A 1 102 ? 4.261 6.976 2.429 1.00 97.94 102 HIS A CA 1
ATOM 768 C C . HIS A 1 102 ? 5.082 6.642 3.678 1.00 97.94 102 HIS A C 1
ATOM 770 O O . HIS A 1 102 ? 4.841 5.615 4.312 1.00 97.94 102 HIS A O 1
ATOM 776 N N . ILE A 1 103 ? 6.038 7.500 4.044 1.00 98.00 103 ILE A N 1
ATOM 777 C CA . ILE A 1 103 ? 6.941 7.238 5.170 1.00 98.00 103 ILE A CA 1
ATOM 778 C C . ILE A 1 103 ? 6.206 7.252 6.515 1.00 98.00 103 ILE A C 1
ATOM 780 O O . ILE A 1 103 ? 6.362 6.277 7.254 1.00 98.00 103 ILE A O 1
ATOM 784 N N . PRO A 1 104 ? 5.360 8.252 6.835 1.00 97.44 104 PRO A N 1
ATOM 785 C CA . PRO A 1 104 ? 4.554 8.211 8.052 1.00 97.44 104 PRO A CA 1
ATOM 786 C C . PRO A 1 104 ? 3.724 6.926 8.175 1.00 97.44 104 PRO A C 1
ATOM 788 O O . PRO A 1 104 ? 3.817 6.233 9.186 1.00 97.44 104 PRO A O 1
ATOM 791 N N . LEU A 1 105 ? 2.994 6.539 7.121 1.00 98.44 105 LEU A N 1
ATOM 792 C CA . LEU A 1 105 ? 2.146 5.343 7.148 1.00 98.44 105 LEU A CA 1
ATOM 793 C C . LEU A 1 105 ? 2.946 4.042 7.218 1.00 98.44 105 LEU A C 1
ATOM 795 O O . LEU A 1 105 ? 2.531 3.105 7.905 1.00 98.44 105 LEU A O 1
ATOM 799 N N . LEU A 1 106 ? 4.097 3.972 6.544 1.00 98.62 106 LEU A N 1
ATOM 800 C CA . LEU A 1 106 ? 5.011 2.837 6.648 1.00 98.62 106 LEU A CA 1
ATOM 801 C C . LEU A 1 106 ? 5.449 2.644 8.102 1.00 98.62 106 LEU A C 1
ATOM 803 O O . LEU A 1 106 ? 5.375 1.531 8.621 1.00 98.62 106 LEU A O 1
ATOM 807 N N . LEU A 1 107 ? 5.869 3.720 8.771 1.00 98.31 107 LEU A N 1
ATOM 808 C CA . LEU A 1 107 ? 6.288 3.665 10.170 1.00 98.31 107 LEU A CA 1
ATOM 809 C C . LEU A 1 107 ? 5.140 3.236 11.092 1.00 98.31 107 LEU A C 1
ATOM 811 O O . LEU A 1 107 ? 5.364 2.382 11.951 1.00 98.31 107 LEU A O 1
ATOM 815 N N . SER A 1 108 ? 3.919 3.734 10.871 1.00 98.25 108 SER A N 1
ATOM 816 C CA . SER A 1 108 ? 2.727 3.292 11.608 1.00 98.25 108 SER A CA 1
ATOM 817 C C . SER A 1 108 ? 2.447 1.798 11.412 1.00 98.25 108 SER A C 1
ATOM 819 O O . SER A 1 108 ? 2.163 1.090 12.377 1.00 98.25 108 SER A O 1
ATOM 821 N N . CYS A 1 109 ? 2.572 1.278 10.187 1.00 98.69 109 CYS A N 1
ATOM 822 C CA . CYS A 1 109 ? 2.388 -0.150 9.917 1.00 98.69 109 CYS A CA 1
ATOM 823 C C . CYS A 1 109 ? 3.454 -1.012 10.616 1.00 98.69 109 CYS A C 1
ATOM 825 O O . CYS A 1 109 ? 3.127 -2.052 11.188 1.00 98.69 109 CYS A O 1
ATOM 827 N N . LEU A 1 110 ? 4.716 -0.570 10.608 1.00 98.56 110 LEU A N 1
ATOM 828 C CA . LEU A 1 110 ? 5.819 -1.257 11.291 1.00 98.56 110 LEU A CA 1
ATOM 829 C C . LEU A 1 110 ? 5.634 -1.266 12.816 1.00 98.56 110 LEU A C 1
ATOM 831 O O . LEU A 1 110 ? 5.895 -2.280 13.464 1.00 98.56 110 LEU A O 1
ATOM 835 N N . GLU A 1 111 ? 5.172 -0.153 13.392 1.00 98.00 111 GLU A N 1
ATOM 836 C CA . GLU A 1 111 ? 4.857 -0.041 14.822 1.00 98.00 111 GLU A CA 1
ATOM 837 C C . GLU A 1 111 ? 3.714 -0.976 15.230 1.00 98.00 111 GLU A C 1
ATOM 839 O O . GLU A 1 111 ? 3.764 -1.588 16.294 1.00 98.00 111 GLU A O 1
ATOM 844 N N . LYS A 1 112 ? 2.706 -1.138 14.368 1.00 98.00 112 LYS A N 1
ATOM 845 C CA . LYS A 1 112 ? 1.595 -2.076 14.582 1.00 98.00 112 LYS A CA 1
ATOM 846 C C . LYS A 1 112 ? 1.918 -3.516 14.177 1.00 98.00 112 LYS A C 1
ATOM 848 O O . LYS A 1 112 ? 1.028 -4.359 14.242 1.00 98.00 112 LYS A O 1
ATOM 853 N N . HIS A 1 113 ? 3.165 -3.798 13.792 1.00 98.00 113 HIS A N 1
ATOM 854 C CA . HIS A 1 113 ? 3.640 -5.122 13.387 1.00 98.00 113 HIS A CA 1
ATOM 855 C C . HIS A 1 113 ? 2.775 -5.768 12.297 1.00 98.00 113 HIS A C 1
ATOM 857 O O . HIS A 1 113 ? 2.460 -6.955 12.361 1.00 98.00 113 HIS A O 1
ATOM 863 N N . VAL A 1 114 ? 2.384 -4.983 11.287 1.00 98.56 114 VAL A N 1
ATOM 864 C CA . VAL A 1 114 ? 1.711 -5.527 10.100 1.00 98.56 114 VAL A CA 1
ATOM 865 C C . VAL A 1 114 ? 2.652 -6.545 9.435 1.00 98.56 114 VAL A C 1
ATOM 867 O O . VAL A 1 114 ? 3.775 -6.165 9.088 1.00 98.56 114 VAL A O 1
ATOM 870 N N . PRO A 1 115 ? 2.237 -7.810 9.227 1.00 98.50 115 PRO A N 1
ATOM 871 C CA . PRO A 1 115 ? 3.141 -8.849 8.733 1.00 98.50 115 PRO A CA 1
ATOM 872 C C . PRO A 1 115 ? 3.734 -8.557 7.350 1.00 98.50 115 PRO A C 1
ATOM 874 O O . PRO A 1 115 ? 4.931 -8.759 7.141 1.00 98.50 115 PRO A O 1
ATOM 877 N N . VAL A 1 116 ? 2.932 -8.058 6.403 1.00 98.69 116 VAL A N 1
ATOM 878 C CA . VAL A 1 116 ? 3.402 -7.676 5.061 1.00 98.69 116 VAL A CA 1
ATOM 879 C C . VAL A 1 116 ? 2.913 -6.280 4.693 1.00 98.69 116 VAL A C 1
ATOM 881 O O . VAL A 1 116 ? 1.727 -5.974 4.793 1.00 98.69 116 VAL A O 1
ATOM 884 N N . ILE A 1 117 ? 3.827 -5.434 4.223 1.00 98.81 117 ILE A N 1
ATOM 885 C CA . ILE A 1 117 ? 3.543 -4.061 3.805 1.00 98.81 117 ILE A CA 1
ATOM 886 C C . ILE A 1 117 ? 4.008 -3.890 2.360 1.00 98.81 117 ILE A C 1
ATOM 888 O O . ILE A 1 117 ? 5.201 -3.982 2.070 1.00 98.81 117 ILE A O 1
ATOM 892 N N . VAL A 1 118 ? 3.072 -3.629 1.453 1.00 98.69 118 VAL A N 1
ATOM 893 C CA . VAL A 1 118 ? 3.342 -3.239 0.068 1.00 98.69 118 VAL A CA 1
ATOM 894 C C . VAL A 1 118 ? 3.277 -1.721 -0.017 1.00 98.69 118 VAL A C 1
ATOM 896 O O . VAL A 1 118 ? 2.238 -1.128 0.253 1.00 98.69 118 VAL A O 1
ATOM 899 N N . LEU A 1 119 ? 4.381 -1.089 -0.389 1.00 98.50 119 LEU A N 1
ATOM 900 C CA . LEU A 1 119 ? 4.520 0.358 -0.480 1.00 98.50 119 LEU A CA 1
ATOM 901 C C . LEU A 1 119 ? 4.585 0.795 -1.941 1.00 98.50 119 LEU A C 1
ATOM 903 O O . LEU A 1 119 ? 5.431 0.305 -2.691 1.00 98.50 119 LEU A O 1
ATOM 907 N N . GLU A 1 120 ? 3.730 1.730 -2.347 1.00 98.00 120 GLU A N 1
ATOM 908 C CA . GLU A 1 120 ? 3.836 2.341 -3.669 1.00 98.00 120 GLU A CA 1
ATOM 909 C C . GLU A 1 120 ? 5.147 3.098 -3.875 1.00 98.00 120 GLU A C 1
ATOM 911 O O . GLU A 1 120 ? 5.785 3.599 -2.947 1.00 98.00 120 GLU A O 1
ATOM 916 N N . LYS A 1 121 ? 5.535 3.211 -5.144 1.00 95.94 121 LYS A N 1
ATOM 917 C CA . LYS A 1 121 ? 6.666 4.041 -5.552 1.00 95.94 121 LYS A CA 1
ATOM 918 C C . LYS A 1 121 ? 6.189 5.467 -5.879 1.00 95.94 121 LYS A C 1
ATOM 920 O O . LYS A 1 121 ? 5.089 5.641 -6.410 1.00 95.94 121 LYS A O 1
ATOM 925 N N . PRO A 1 122 ? 7.049 6.485 -5.707 1.00 96.50 122 PRO A N 1
ATOM 926 C CA . PRO A 1 122 ? 8.357 6.432 -5.043 1.00 96.50 122 PRO A CA 1
ATOM 927 C C . PRO A 1 122 ? 8.224 6.237 -3.522 1.00 96.50 122 PRO A C 1
ATOM 929 O O . PRO A 1 122 ? 7.196 6.561 -2.945 1.00 96.50 122 PRO A O 1
ATOM 932 N N . ILE A 1 123 ? 9.267 5.706 -2.873 1.00 96.62 123 ILE A N 1
ATOM 933 C CA . ILE A 1 123 ? 9.254 5.360 -1.434 1.00 96.62 123 ILE A CA 1
ATOM 934 C C . ILE A 1 123 ? 8.977 6.586 -0.545 1.00 96.62 123 ILE A C 1
ATOM 936 O O . ILE A 1 123 ? 8.282 6.473 0.457 1.00 96.62 123 ILE A O 1
ATOM 940 N N . GLY A 1 124 ? 9.513 7.745 -0.919 1.00 94.81 124 GLY A N 1
ATOM 941 C CA . GLY A 1 124 ? 9.300 9.029 -0.258 1.00 94.81 124 GLY A CA 1
ATOM 942 C C . GLY A 1 124 ? 9.515 10.168 -1.251 1.00 94.81 124 GLY A C 1
ATOM 943 O O . GLY A 1 124 ? 9.893 9.930 -2.404 1.00 94.81 124 GLY A O 1
ATOM 944 N N . SER A 1 125 ? 9.281 11.402 -0.810 1.00 94.94 125 SER A N 1
ATOM 945 C CA . SER A 1 125 ? 9.420 12.597 -1.653 1.00 94.94 125 SER A CA 1
ATOM 946 C C . SER A 1 125 ? 10.887 12.946 -1.910 1.00 94.94 125 SER A C 1
ATOM 948 O O . SER A 1 125 ? 11.212 13.573 -2.917 1.00 94.94 125 SER A O 1
ATOM 950 N N . THR A 1 126 ? 11.783 12.524 -1.013 1.00 96.25 126 THR A N 1
ATOM 951 C CA . THR A 1 126 ? 13.234 12.685 -1.151 1.00 96.25 126 THR A CA 1
ATOM 952 C C . THR A 1 126 ? 13.974 11.396 -0.789 1.00 96.25 126 THR A C 1
ATOM 954 O O . THR A 1 126 ? 13.450 10.506 -0.114 1.00 96.25 126 THR A O 1
ATOM 957 N N . LEU A 1 127 ? 15.234 11.297 -1.223 1.00 96.25 127 LEU A N 1
ATOM 958 C CA . LEU A 1 127 ? 16.107 10.185 -0.840 1.00 96.25 127 LEU A CA 1
ATOM 959 C C . LEU A 1 127 ? 16.391 10.172 0.669 1.00 96.25 127 LEU A C 1
ATOM 961 O O . LEU A 1 127 ? 16.486 9.099 1.258 1.00 96.25 127 LEU A O 1
ATOM 965 N N . GLU A 1 128 ? 16.543 11.343 1.285 1.00 97.25 128 GLU A N 1
ATOM 966 C CA . GLU A 1 128 ? 16.777 11.474 2.725 1.00 97.25 128 GLU A CA 1
ATOM 967 C C . GLU A 1 128 ? 15.585 10.941 3.527 1.00 97.25 128 GLU A C 1
ATOM 969 O O . GLU A 1 128 ? 15.762 10.115 4.423 1.00 97.25 128 GLU A O 1
ATOM 974 N N . GLU A 1 129 ? 14.368 11.322 3.131 1.00 94.12 129 GLU A N 1
ATOM 975 C CA . GLU A 1 129 ? 13.131 10.848 3.748 1.00 94.12 129 GLU A CA 1
ATOM 976 C C . GLU A 1 129 ? 13.020 9.319 3.645 1.00 94.12 129 GLU A C 1
ATOM 978 O O . GLU A 1 129 ? 12.810 8.636 4.648 1.00 94.12 129 GLU A O 1
ATOM 983 N N . ALA A 1 130 ? 13.273 8.755 2.460 1.00 95.12 130 ALA A N 1
ATOM 984 C CA . ALA A 1 130 ? 13.276 7.308 2.260 1.00 95.12 130 ALA A CA 1
ATOM 985 C C . ALA A 1 130 ? 14.356 6.592 3.096 1.00 95.12 130 ALA A C 1
ATOM 987 O O . ALA A 1 130 ? 14.101 5.533 3.673 1.00 95.12 130 ALA A O 1
ATOM 988 N N . ARG A 1 131 ? 15.561 7.170 3.200 1.00 97.00 131 ARG A N 1
ATOM 989 C CA . ARG A 1 131 ? 16.656 6.616 4.015 1.00 97.00 131 ARG A CA 1
ATOM 990 C C . ARG A 1 131 ? 16.344 6.649 5.508 1.00 97.00 131 ARG A C 1
ATOM 992 O O . ARG A 1 131 ? 16.775 5.739 6.214 1.00 97.00 131 ARG A O 1
ATOM 999 N N . SER A 1 132 ? 15.580 7.634 5.977 1.00 96.62 132 SER A N 1
ATOM 1000 C CA . SER A 1 132 ? 15.221 7.764 7.395 1.00 96.62 132 SER A CA 1
ATOM 1001 C C . SER A 1 132 ? 14.429 6.560 7.930 1.00 96.62 132 SER A C 1
ATOM 1003 O O . SER A 1 132 ? 14.596 6.172 9.086 1.00 96.62 132 SER A O 1
ATOM 1005 N N . ALA A 1 133 ? 13.628 5.902 7.082 1.00 96.94 133 ALA A N 1
ATOM 1006 C CA . ALA A 1 133 ? 12.843 4.726 7.462 1.00 96.94 133 ALA A CA 1
ATOM 1007 C C . ALA A 1 133 ? 13.652 3.416 7.467 1.00 96.94 133 ALA A C 1
ATOM 1009 O O . ALA A 1 133 ? 13.230 2.429 8.076 1.00 96.94 133 ALA A O 1
ATOM 1010 N N . LEU A 1 134 ? 14.821 3.387 6.816 1.00 97.19 134 LEU A N 1
ATOM 1011 C CA . LEU A 1 134 ? 15.584 2.162 6.574 1.00 97.19 134 LEU A CA 1
ATOM 1012 C C . LEU A 1 134 ? 15.960 1.396 7.858 1.00 97.19 134 LEU A C 1
ATOM 1014 O O . LEU A 1 134 ? 15.744 0.182 7.876 1.00 97.19 134 LEU A O 1
ATOM 1018 N N . PRO A 1 135 ? 16.432 2.035 8.952 1.00 98.38 135 PRO A N 1
ATOM 1019 C CA . PRO A 1 135 ? 16.752 1.312 10.185 1.00 98.38 135 PRO A CA 1
ATOM 1020 C C . PRO A 1 135 ? 15.539 0.591 10.788 1.00 98.38 135 PRO A C 1
ATOM 1022 O O . PRO A 1 135 ? 15.666 -0.513 11.316 1.00 98.38 135 PRO A O 1
ATOM 1025 N N . ARG A 1 136 ? 14.344 1.189 10.682 1.00 98.38 136 ARG A N 1
ATOM 1026 C CA . ARG A 1 136 ? 13.093 0.610 11.199 1.00 98.38 136 ARG A CA 1
ATOM 1027 C C . ARG A 1 136 ? 12.637 -0.574 10.355 1.00 98.38 136 ARG A C 1
ATOM 1029 O O . ARG A 1 136 ? 12.250 -1.593 10.921 1.00 98.38 136 ARG A O 1
ATOM 1036 N N . VAL A 1 137 ? 12.742 -0.461 9.030 1.00 98.50 137 VAL A N 1
ATOM 1037 C CA . VAL A 1 137 ? 12.464 -1.566 8.100 1.00 98.50 137 VAL A CA 1
ATOM 1038 C C . VAL A 1 137 ? 13.408 -2.738 8.373 1.00 98.50 137 VAL A C 1
ATOM 1040 O O . VAL A 1 137 ? 12.950 -3.850 8.608 1.00 98.50 137 VAL A O 1
ATOM 1043 N N . GLN A 1 138 ? 14.719 -2.486 8.432 1.00 98.44 138 GLN A N 1
ATOM 1044 C CA . GLN A 1 138 ? 15.725 -3.525 8.681 1.00 98.44 138 GLN A CA 1
ATOM 1045 C C . GLN A 1 138 ? 15.516 -4.232 10.023 1.00 98.44 138 GLN A C 1
ATOM 1047 O O . GLN A 1 138 ? 15.631 -5.455 10.098 1.00 98.44 138 GLN A O 1
ATOM 1052 N N . ALA A 1 139 ? 15.194 -3.482 11.081 1.00 98.50 139 ALA A N 1
ATOM 1053 C CA . ALA A 1 139 ? 14.903 -4.061 12.386 1.00 98.50 139 ALA A CA 1
ATOM 1054 C C . ALA A 1 139 ? 13.658 -4.962 12.346 1.00 98.50 139 ALA A C 1
ATOM 1056 O O . ALA A 1 139 ? 13.694 -6.067 12.883 1.00 98.50 139 ALA A O 1
ATOM 1057 N N . ALA A 1 140 ? 12.581 -4.521 11.690 1.00 98.38 140 ALA A N 1
ATOM 1058 C CA . ALA A 1 140 ? 11.352 -5.302 11.584 1.00 98.38 140 ALA A CA 1
ATOM 1059 C C . ALA A 1 140 ? 11.544 -6.591 10.770 1.00 98.38 140 ALA A C 1
ATOM 1061 O O . ALA A 1 140 ? 11.097 -7.656 11.194 1.00 98.38 140 ALA A O 1
ATOM 1062 N N . GLU A 1 141 ? 12.278 -6.522 9.656 1.00 98.19 141 GLU A N 1
ATOM 1063 C CA . GLU A 1 141 ? 12.585 -7.698 8.836 1.00 98.19 141 GLU A CA 1
ATOM 1064 C C . GLU A 1 141 ? 13.494 -8.685 9.569 1.00 98.19 141 GLU A C 1
ATOM 1066 O O . GLU A 1 141 ? 13.226 -9.886 9.573 1.00 98.19 141 GLU A O 1
ATOM 1071 N N . LYS A 1 142 ? 14.538 -8.189 10.249 1.00 98.19 142 LYS A N 1
ATOM 1072 C CA . LYS A 1 142 ? 15.445 -9.022 11.052 1.00 98.19 142 LYS A CA 1
ATOM 1073 C C . LYS A 1 142 ? 14.713 -9.731 12.191 1.00 98.19 142 LYS A C 1
ATOM 1075 O O . LYS A 1 142 ? 15.013 -10.885 12.482 1.00 98.19 142 LYS A O 1
ATOM 1080 N N . ASN A 1 143 ? 13.764 -9.047 12.825 1.00 97.56 143 ASN A N 1
ATOM 1081 C CA . ASN A 1 143 ? 12.965 -9.600 13.916 1.00 97.56 143 ASN A CA 1
ATOM 1082 C C . ASN A 1 143 ? 11.785 -10.453 13.418 1.00 97.56 143 ASN A C 1
ATOM 1084 O O . ASN A 1 143 ? 11.077 -11.036 14.235 1.00 97.56 143 ASN A O 1
ATOM 1088 N N . GLY A 1 144 ? 11.553 -10.515 12.102 1.00 97.00 144 GLY A N 1
ATOM 1089 C CA . GLY A 1 144 ? 10.440 -11.250 11.504 1.00 97.00 144 GLY A CA 1
ATOM 1090 C C . GLY A 1 144 ? 9.059 -10.676 11.834 1.00 97.00 144 GLY A C 1
ATOM 1091 O O . GLY A 1 144 ? 8.074 -11.400 11.721 1.00 97.00 144 GLY A O 1
ATOM 1092 N N . THR A 1 145 ? 8.968 -9.410 12.258 1.00 97.81 145 THR A N 1
ATOM 1093 C CA . THR A 1 145 ? 7.687 -8.772 12.608 1.00 97.81 145 THR A CA 1
ATOM 1094 C C . THR A 1 145 ? 6.964 -8.209 11.392 1.00 97.81 145 THR A C 1
ATOM 1096 O O . THR A 1 145 ? 5.737 -8.219 11.358 1.00 97.81 145 THR A O 1
ATOM 1099 N N . SER A 1 146 ? 7.711 -7.746 10.388 1.00 98.50 146 SER A N 1
ATOM 1100 C CA . SER A 1 146 ? 7.155 -7.209 9.145 1.00 98.50 146 SER A CA 1
ATOM 1101 C C . SER A 1 146 ? 8.090 -7.464 7.968 1.00 98.50 146 SER A C 1
ATOM 1103 O O . SER A 1 146 ? 9.310 -7.422 8.118 1.00 98.50 146 SER A O 1
ATOM 1105 N N . ARG A 1 147 ? 7.519 -7.650 6.777 1.00 98.56 147 ARG A N 1
ATOM 1106 C CA . ARG A 1 147 ? 8.219 -7.641 5.485 1.00 98.56 147 ARG A CA 1
ATOM 1107 C C . ARG A 1 147 ? 7.751 -6.449 4.660 1.00 98.56 147 ARG A C 1
ATOM 1109 O O . ARG A 1 147 ? 6.547 -6.283 4.474 1.00 98.56 147 ARG A O 1
ATOM 1116 N N . VAL A 1 148 ? 8.683 -5.653 4.133 1.00 98.44 148 VAL A N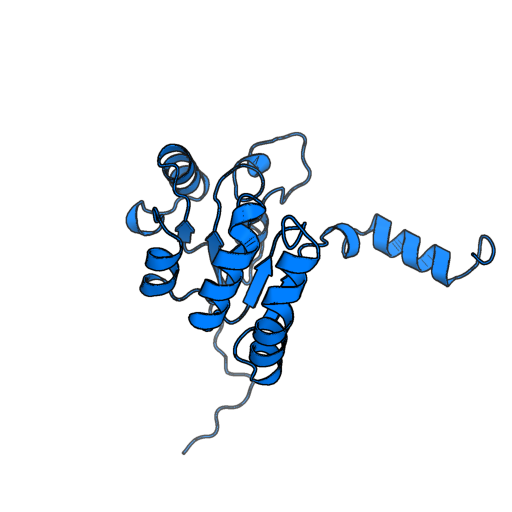 1
ATOM 1117 C CA . VAL A 1 148 ? 8.349 -4.490 3.296 1.00 98.44 148 VAL A CA 1
ATOM 1118 C C . VAL A 1 148 ? 8.689 -4.780 1.838 1.00 98.44 148 VAL A C 1
ATOM 1120 O O . VAL A 1 148 ? 9.786 -5.226 1.512 1.00 98.44 148 VAL A O 1
ATOM 1123 N N . ILE A 1 149 ? 7.736 -4.525 0.945 1.00 97.88 149 ILE A N 1
ATOM 1124 C CA . ILE A 1 149 ? 7.867 -4.725 -0.499 1.00 97.88 149 ILE A CA 1
ATOM 1125 C C . ILE A 1 149 ? 7.537 -3.404 -1.182 1.00 97.88 149 ILE A C 1
ATOM 1127 O O . ILE A 1 149 ? 6.452 -2.867 -0.999 1.00 97.88 149 ILE A O 1
ATOM 1131 N N . VAL A 1 150 ? 8.448 -2.883 -1.999 1.00 97.50 150 VAL A N 1
ATOM 1132 C CA . VAL A 1 150 ? 8.156 -1.711 -2.836 1.00 97.50 150 VAL A CA 1
ATOM 1133 C C . VAL A 1 150 ? 7.515 -2.187 -4.135 1.00 97.50 150 VAL A C 1
ATOM 1135 O O . VAL A 1 150 ? 8.037 -3.109 -4.769 1.00 97.50 150 VAL A O 1
ATOM 1138 N N . ASN A 1 151 ? 6.403 -1.570 -4.538 1.00 96.94 151 ASN A N 1
ATOM 1139 C CA . ASN A 1 151 ? 5.651 -1.958 -5.727 1.00 96.94 151 ASN A CA 1
ATOM 1140 C C . ASN A 1 151 ? 6.376 -1.544 -7.018 1.00 96.94 151 ASN A C 1
ATOM 1142 O O . ASN A 1 151 ? 6.044 -0.560 -7.669 1.00 96.94 151 ASN A O 1
ATOM 1146 N N . HIS A 1 152 ? 7.410 -2.302 -7.375 1.00 95.62 152 HIS A N 1
ATOM 1147 C CA . HIS A 1 152 ? 8.047 -2.273 -8.689 1.00 95.62 152 HIS A CA 1
ATOM 1148 C C . HIS A 1 152 ? 7.432 -3.362 -9.574 1.00 95.62 152 HIS A C 1
ATOM 1150 O O . HIS A 1 152 ? 8.109 -4.307 -9.983 1.00 95.62 152 HIS A O 1
ATOM 1156 N N . GLU A 1 153 ? 6.135 -3.232 -9.839 1.00 92.31 153 GLU A N 1
ATOM 1157 C CA . GLU A 1 153 ? 5.264 -4.217 -10.483 1.00 92.31 153 GLU A CA 1
ATOM 1158 C C . GLU A 1 153 ? 5.794 -4.691 -11.840 1.00 92.31 153 GLU A C 1
ATOM 1160 O O . GLU A 1 153 ? 5.726 -5.877 -12.160 1.00 92.31 153 GLU A O 1
ATOM 1165 N N . ARG A 1 154 ? 6.431 -3.793 -12.602 1.00 91.38 154 ARG A N 1
ATOM 1166 C CA . ARG A 1 154 ? 7.005 -4.119 -13.918 1.00 91.38 154 ARG A CA 1
ATOM 1167 C C . ARG A 1 154 ? 8.093 -5.186 -13.865 1.00 91.38 154 ARG A C 1
ATOM 1169 O O . ARG A 1 154 ? 8.306 -5.868 -14.855 1.00 91.38 154 ARG A O 1
ATOM 1176 N N . ARG A 1 155 ? 8.745 -5.404 -12.716 1.00 91.50 155 ARG A N 1
ATOM 1177 C CA . ARG A 1 155 ? 9.719 -6.503 -12.556 1.00 91.50 155 ARG A CA 1
ATOM 1178 C C . ARG A 1 155 ? 9.086 -7.889 -12.719 1.00 91.50 155 ARG A C 1
ATOM 1180 O O . ARG A 1 155 ? 9.811 -8.857 -12.927 1.00 91.50 155 ARG A O 1
ATOM 1187 N N . PHE A 1 156 ? 7.762 -7.983 -12.611 1.00 90.62 156 PHE A N 1
ATOM 1188 C CA . PHE A 1 156 ? 7.006 -9.225 -12.748 1.00 90.62 156 PHE A CA 1
ATOM 1189 C C . PHE A 1 156 ? 6.283 -9.346 -14.095 1.00 90.62 156 PHE A C 1
ATOM 1191 O O . PHE A 1 156 ? 5.760 -10.420 -14.391 1.00 90.62 156 PHE A O 1
ATOM 1198 N N . ALA A 1 157 ? 6.264 -8.284 -14.906 1.00 91.81 157 ALA A N 1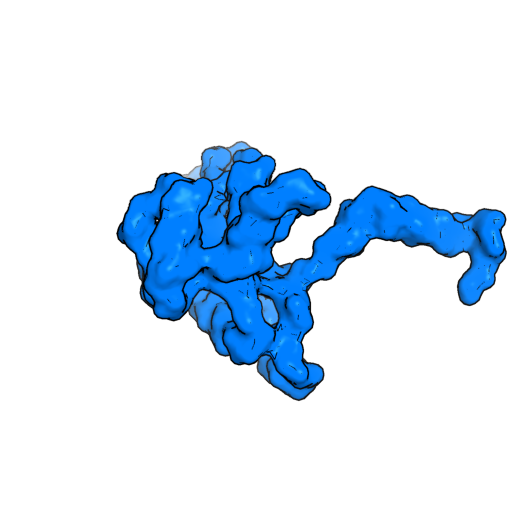
ATOM 1199 C CA . ALA A 1 157 ? 5.621 -8.292 -16.213 1.00 91.81 157 ALA A CA 1
ATOM 1200 C C . ALA A 1 157 ? 6.359 -9.240 -17.176 1.00 91.81 157 ALA A C 1
ATOM 1202 O O . ALA A 1 157 ? 7.588 -9.357 -17.140 1.00 91.81 157 ALA A O 1
ATOM 1203 N N . ALA A 1 158 ? 5.599 -9.973 -17.993 1.00 94.00 158 ALA A N 1
ATOM 1204 C CA . ALA A 1 158 ? 6.139 -11.036 -18.840 1.00 94.00 158 ALA A CA 1
ATOM 1205 C C . ALA A 1 158 ? 7.145 -10.502 -19.872 1.00 94.00 158 ALA A C 1
ATOM 1207 O O . ALA A 1 158 ? 8.198 -11.103 -20.066 1.00 94.00 158 ALA A O 1
ATOM 1208 N N . ASP A 1 159 ? 6.855 -9.342 -20.455 1.00 95.31 159 ASP A N 1
ATOM 1209 C CA . ASP A 1 159 ? 7.718 -8.616 -21.387 1.00 95.31 159 ASP A CA 1
ATOM 1210 C C . ASP A 1 159 ? 9.044 -8.181 -20.738 1.00 95.31 159 ASP A C 1
ATOM 1212 O O . ASP A 1 159 ? 10.113 -8.403 -21.301 1.00 95.31 159 ASP A O 1
ATOM 1216 N N . TYR A 1 160 ? 9.011 -7.648 -19.515 1.00 95.69 160 TYR A N 1
ATOM 1217 C CA . TYR A 1 160 ? 10.220 -7.289 -18.764 1.00 95.69 160 TYR A CA 1
ATOM 1218 C C . TYR A 1 160 ? 11.055 -8.513 -18.374 1.00 95.69 160 TYR A C 1
ATOM 1220 O O . TYR A 1 160 ? 12.287 -8.451 -18.378 1.00 95.69 160 TYR A O 1
ATOM 1228 N N . ARG A 1 161 ? 10.406 -9.631 -18.031 1.00 95.88 161 ARG A N 1
ATOM 1229 C CA . ARG A 1 161 ? 11.097 -10.892 -17.728 1.00 95.88 161 ARG A CA 1
ATOM 1230 C C . ARG A 1 161 ? 11.765 -11.475 -18.969 1.00 95.88 161 ARG A C 1
ATOM 1232 O O . ARG A 1 161 ? 12.935 -11.833 -18.891 1.00 95.88 161 ARG A O 1
ATOM 1239 N N . GLN A 1 162 ? 11.060 -11.487 -20.097 1.00 95.94 162 GLN A N 1
ATOM 1240 C CA . GLN A 1 162 ? 11.603 -11.923 -21.379 1.00 95.94 162 GLN A CA 1
ATOM 1241 C C . GLN A 1 162 ? 12.777 -11.040 -21.812 1.00 95.94 162 GLN A C 1
ATOM 1243 O O . GLN A 1 162 ? 13.829 -11.547 -22.185 1.00 95.94 162 GLN A O 1
ATOM 1248 N N . LEU A 1 163 ? 12.645 -9.716 -21.688 1.00 94.88 163 LEU A N 1
ATOM 1249 C CA . LEU A 1 163 ? 13.735 -8.792 -21.995 1.00 94.88 163 LEU A CA 1
ATOM 1250 C C . LEU A 1 163 ? 14.968 -9.060 -21.122 1.00 94.88 163 LEU A C 1
ATOM 1252 O O . LEU A 1 163 ? 16.093 -9.040 -21.617 1.00 94.88 163 LEU A O 1
ATOM 1256 N N . ARG A 1 164 ? 14.771 -9.344 -19.829 1.00 95.12 164 ARG A N 1
ATOM 1257 C CA . ARG A 1 164 ? 15.866 -9.729 -18.931 1.00 95.12 164 ARG A CA 1
ATOM 1258 C C . ARG A 1 164 ? 16.549 -11.017 -19.395 1.00 95.12 164 ARG A C 1
ATOM 1260 O O . ARG A 1 164 ? 17.769 -11.080 -19.330 1.00 95.12 164 ARG A O 1
ATOM 1267 N N . GLU A 1 165 ? 15.794 -12.020 -19.835 1.00 95.88 165 GLU A N 1
ATOM 1268 C CA . GLU A 1 165 ? 16.345 -13.282 -20.349 1.00 95.88 165 GLU A CA 1
ATOM 1269 C C . GLU A 1 165 ? 17.183 -13.058 -21.616 1.00 95.88 165 GLU A C 1
ATOM 1271 O O . GLU A 1 165 ? 18.312 -13.539 -21.678 1.00 95.88 165 GLU A O 1
ATOM 1276 N N . ILE A 1 166 ? 16.696 -12.243 -22.559 1.00 95.44 166 ILE A N 1
ATOM 1277 C CA . ILE A 1 166 ? 17.431 -11.876 -23.782 1.00 95.44 166 ILE A CA 1
ATOM 1278 C C . ILE A 1 166 ? 18.749 -11.181 -23.429 1.00 95.44 166 ILE A C 1
ATOM 1280 O O . ILE A 1 166 ? 19.809 -11.606 -23.883 1.00 95.44 166 ILE A O 1
ATOM 1284 N N . ILE A 1 167 ? 18.709 -10.164 -22.559 1.00 96.12 167 ILE A N 1
ATOM 1285 C CA . ILE A 1 167 ? 19.916 -9.451 -22.110 1.00 96.12 167 ILE A CA 1
ATOM 1286 C C . ILE A 1 167 ? 20.917 -10.418 -21.463 1.00 96.12 167 ILE A C 1
ATOM 1288 O O . ILE A 1 167 ? 22.109 -10.338 -21.729 1.00 96.12 167 ILE A O 1
ATOM 1292 N N . GLN A 1 168 ? 20.443 -11.343 -20.623 1.00 96.31 168 GLN A N 1
ATOM 1293 C CA . GLN A 1 168 ? 21.306 -12.314 -19.945 1.00 96.31 168 GLN A CA 1
ATOM 1294 C C . GLN A 1 168 ? 21.890 -13.378 -20.876 1.00 96.31 168 GLN A C 1
ATOM 1296 O O . GLN A 1 168 ? 22.922 -13.955 -20.547 1.00 96.31 168 GLN A O 1
ATOM 1301 N N . SER A 1 169 ? 21.224 -13.664 -21.993 1.00 96.75 169 SER A N 1
ATOM 1302 C CA . SER A 1 169 ? 21.705 -14.630 -22.980 1.00 96.75 169 SER A CA 1
ATOM 1303 C C . SER A 1 169 ? 22.832 -14.089 -23.862 1.00 96.75 169 SER A C 1
ATOM 1305 O O . SER A 1 169 ? 23.512 -14.881 -24.506 1.00 96.75 169 SER A O 1
ATOM 1307 N N . GLU A 1 170 ? 23.003 -12.761 -23.916 1.00 96.19 170 GLU A N 1
ATOM 1308 C CA . GLU A 1 170 ? 23.924 -12.063 -24.825 1.00 96.19 170 GLU A CA 1
ATOM 1309 C C . GLU A 1 170 ? 23.726 -12.421 -26.317 1.00 96.19 170 GLU A C 1
ATOM 1311 O O . GLU A 1 170 ? 24.590 -12.141 -27.145 1.00 96.19 170 GLU A O 1
ATOM 1316 N N . GLU A 1 171 ? 22.575 -12.992 -26.707 1.00 95.25 171 GLU A N 1
ATOM 1317 C CA . GLU A 1 171 ? 22.312 -13.431 -28.091 1.00 95.25 171 GLU A CA 1
ATOM 1318 C C . GLU A 1 171 ? 22.301 -12.273 -29.107 1.00 95.25 171 GLU A C 1
ATOM 1320 O O . GLU A 1 171 ? 22.500 -12.481 -30.304 1.00 95.25 171 GLU A O 1
ATOM 1325 N N . LEU A 1 172 ? 22.103 -11.043 -28.618 1.00 95.25 172 LEU A N 1
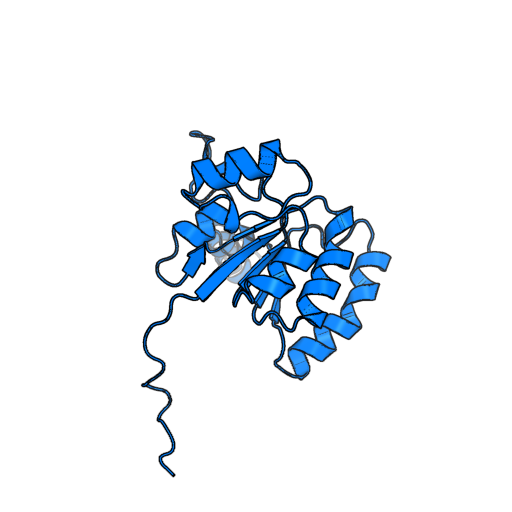ATOM 1326 C CA . LEU A 1 172 ? 22.150 -9.797 -29.389 1.00 95.25 172 LEU A CA 1
ATOM 1327 C C . LEU A 1 172 ? 23.443 -8.990 -29.150 1.00 95.25 172 LEU A C 1
ATOM 1329 O O . LEU A 1 172 ? 23.531 -7.837 -29.573 1.00 95.25 172 LEU A O 1
ATOM 1333 N N . GLY A 1 173 ? 24.440 -9.581 -28.485 1.00 95.75 173 GLY A N 1
ATOM 1334 C CA . GLY A 1 173 ? 25.662 -8.921 -28.023 1.00 95.75 173 GLY A CA 1
ATOM 1335 C C . GLY A 1 173 ? 25.625 -8.555 -26.535 1.00 95.75 173 GLY A C 1
ATOM 1336 O O . GLY A 1 173 ? 24.562 -8.486 -25.916 1.00 95.75 173 GLY A O 1
ATOM 1337 N N . ALA A 1 174 ? 26.809 -8.327 -25.964 1.00 93.38 174 ALA A N 1
ATOM 1338 C CA . ALA A 1 174 ? 26.973 -7.901 -24.575 1.00 93.38 174 ALA A CA 1
ATOM 1339 C C . ALA A 1 174 ? 26.703 -6.392 -24.407 1.00 93.38 174 ALA A C 1
ATOM 1341 O O . ALA A 1 174 ? 26.967 -5.605 -25.321 1.00 93.38 174 ALA A O 1
ATOM 1342 N N . LEU A 1 175 ? 26.183 -6.011 -23.233 1.00 87.94 175 LEU A N 1
ATOM 1343 C CA . LEU A 1 175 ? 25.930 -4.618 -22.825 1.00 87.94 175 LEU A CA 1
ATOM 1344 C C . LEU A 1 175 ? 27.151 -3.951 -22.184 1.00 87.94 175 LEU A C 1
ATOM 1346 O O . LEU A 1 175 ? 27.897 -4.645 -21.458 1.00 87.94 175 LEU A O 1
#

Foldseek 3Di:
DDDDDPVPPPQDAQEEEEEALPCQQDDVCVVPPDDPPRHPLRVQVVDPRHDHQAYEDLDPVSQVVSCVRRVNDSVRYYNDPLVNCVPPVGLEYEYDHPQQCQLVSVLSCLVSLNAEYEGEPPNHPDPVSNVVCVVSQVVSVVVNSYHYHYPPVVCVDPVVVVVVVCQVVCPVHHD

Secondary structure (DSSP, 8-state):
-----GGG-----EEEEEE--STTTTGGGG-TTS-S--SHHHHHHH-TTEEEEEEE-S-HHHHHHHHHHHT--GGGEES-HHHHHHHH--SEEEE-S-GGGHHHHHHHHHHTT-SEEEEPSSSSSSHHHHHHTHHHHHHHHHTTS-EEEE--GGGGSHHHHHHHHHHHHTTT---

Radius of gyration: 18.2 Å; chains: 1; bounding box: 47×44×54 Å

pLDDT: mean 93.49, std 13.55, range [29.58, 98.88]

Sequence (175 aa):
MKIVSPADRNKRHIRAAVLGTGRIGSSLENDRLREKPASHAGAISNNRETLLVAGADPDPDARAAFAKRWKLPATQVFESAETLLATVHPDLVHISCDTKAHIPLLLSCLEKHVPVIVLEKPIGSTLEEARSALPRVQAAEKNGTSRVIVNHERRFAADYRQLREIIQSEELGAL